Protein AF-A0A2M7ZB24-F1 (afdb_monomer_lite)

Sequence (92 aa):
MKSLKYLILVILVQTNFILSQTKVDKIDSLLTNAFRINEFNGVALVSAGGHVLLHKGYGFYDIERKKKVNVTIPFYIGSLAKQFTSMLIMML

Foldseek 3Di:
DVVVVVVVVVVVVVVVVVVPQDPLNVVVVVQQVCVVVVNDFFWDWDDDPNHTSDTAGDFAPDVVVRHTDGNPDDDDPPPVVVVVVVVVVVVD

Radius of gyration: 21.49 Å; chains: 1; bounding box: 44×61×42 Å

pLDDT: mean 90.61, std 11.0, range [60.81, 98.44]

Structure (mmCIF, N/CA/C/O backbone):
data_AF-A0A2M7ZB24-F1
#
_entry.id   AF-A0A2M7ZB24-F1
#
loop_
_atom_site.group_PDB
_atom_site.id
_atom_site.type_symbol
_atom_site.label_atom_id
_atom_site.label_alt_id
_atom_site.label_comp_id
_atom_site.label_asym_id
_atom_site.label_entity_id
_atom_site.label_seq_id
_atom_site.pdbx_PDB_ins_code
_atom_site.Cartn_x
_atom_site.Cartn_y
_atom_site.Cartn_z
_atom_site.occupancy
_atom_site.B_iso_or_equiv
_atom_site.auth_seq_id
_atom_site.auth_comp_id
_atom_site.auth_asym_id
_atom_site.auth_atom_id
_atom_site.pdbx_PDB_model_num
ATOM 1 N N . MET A 1 1 ? -30.471 30.097 29.385 1.00 60.81 1 MET A N 1
ATOM 2 C CA . MET A 1 1 ? -30.565 28.624 29.575 1.00 60.81 1 MET A CA 1
ATOM 3 C C . MET A 1 1 ? -30.959 27.846 28.315 1.00 60.81 1 MET A C 1
ATOM 5 O O . MET A 1 1 ? -30.461 26.743 28.149 1.00 60.81 1 MET A O 1
ATOM 9 N N . LYS A 1 2 ? -31.820 28.364 27.420 1.00 62.88 2 LYS A N 1
ATOM 10 C CA . LYS A 1 2 ? -32.188 27.656 26.172 1.00 62.88 2 LYS A CA 1
ATOM 11 C C . LYS A 1 2 ? -31.021 27.545 25.172 1.00 62.88 2 LYS A C 1
ATOM 13 O O . LYS A 1 2 ? -30.807 26.473 24.628 1.00 62.88 2 LYS A O 1
ATOM 18 N N . SER A 1 3 ? -30.214 28.599 25.013 1.00 67.81 3 SER A N 1
ATOM 19 C CA . SER A 1 3 ? -29.010 28.599 24.157 1.00 67.81 3 SER A CA 1
ATOM 20 C C . SER A 1 3 ? -27.954 27.566 24.576 1.00 67.81 3 SER A C 1
ATOM 22 O O . SER A 1 3 ? -27.365 26.911 23.724 1.00 67.81 3 SER A O 1
ATOM 24 N N . LEU A 1 4 ? -27.777 27.351 25.885 1.00 80.50 4 LEU A N 1
ATOM 25 C CA . LEU A 1 4 ? -26.853 26.348 26.430 1.00 80.50 4 LEU A CA 1
ATOM 26 C C . LEU A 1 4 ? -27.290 24.908 26.102 1.00 80.50 4 LEU A C 1
ATOM 28 O O . LEU A 1 4 ? -26.450 24.052 25.843 1.00 80.50 4 LEU A O 1
ATOM 32 N N . LYS A 1 5 ? -28.606 24.650 26.050 1.00 78.62 5 LYS A N 1
ATOM 33 C CA . LYS A 1 5 ? -29.152 23.344 25.644 1.00 78.62 5 LYS A CA 1
ATOM 34 C C . LYS A 1 5 ? -28.888 23.044 24.168 1.00 78.62 5 LYS A C 1
ATOM 36 O O . LYS A 1 5 ? -28.528 21.918 23.846 1.00 78.62 5 LYS A O 1
ATOM 41 N N . TYR A 1 6 ? -29.015 24.040 23.289 1.00 84.25 6 TYR A N 1
ATOM 42 C CA . TYR A 1 6 ? -28.694 23.872 21.867 1.00 84.25 6 TYR A CA 1
ATOM 43 C C . TYR A 1 6 ? -27.195 23.639 21.638 1.00 84.25 6 TYR A C 1
ATOM 45 O O . TYR A 1 6 ? -26.833 22.805 20.815 1.00 84.25 6 TYR A O 1
ATOM 53 N N . LEU A 1 7 ? -26.326 24.294 22.416 1.00 84.38 7 LEU A N 1
ATOM 54 C CA . LEU A 1 7 ? -24.880 24.065 22.358 1.00 84.38 7 LEU A CA 1
ATOM 55 C C . LEU A 1 7 ? -24.504 22.633 22.783 1.00 84.38 7 LEU A C 1
ATOM 57 O O . LEU A 1 7 ? -23.733 21.969 22.097 1.00 84.38 7 LEU A O 1
ATOM 61 N N . ILE A 1 8 ? -25.100 22.132 23.870 1.00 85.69 8 ILE A N 1
ATOM 62 C CA . ILE A 1 8 ? -24.918 20.744 24.328 1.00 85.69 8 ILE A CA 1
ATOM 63 C C . ILE A 1 8 ? -25.414 19.739 23.281 1.00 85.69 8 ILE A C 1
ATOM 65 O O . ILE A 1 8 ? -24.745 18.738 23.032 1.00 85.69 8 ILE A O 1
ATOM 69 N N . LEU A 1 9 ? -26.550 20.016 22.635 1.00 82.69 9 LEU A N 1
ATOM 70 C CA . LEU A 1 9 ? -27.094 19.161 21.580 1.00 82.69 9 LEU A CA 1
ATOM 71 C C . LEU A 1 9 ? -26.141 19.069 20.379 1.00 82.69 9 LEU A C 1
ATOM 73 O O . LEU A 1 9 ? -25.891 17.976 19.883 1.00 82.69 9 LEU A O 1
ATOM 77 N N . VAL A 1 10 ? -25.560 20.193 19.947 1.00 83.88 10 VAL A N 1
ATOM 78 C CA . VAL A 1 10 ? -24.581 20.221 18.846 1.00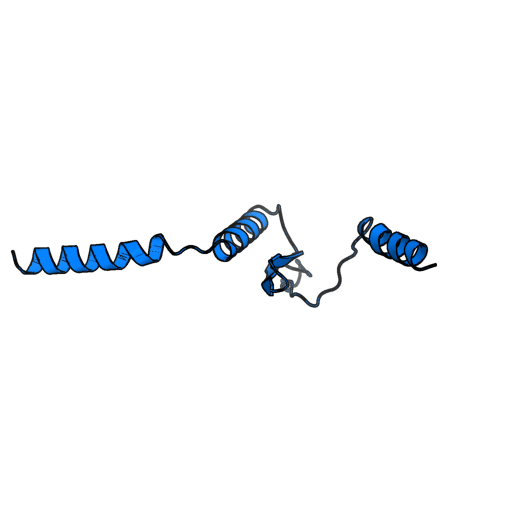 83.88 10 VAL A CA 1
ATOM 79 C C . VAL A 1 10 ? -23.327 19.416 19.193 1.00 83.88 10 VAL A C 1
ATOM 81 O O . VAL A 1 10 ? -22.855 18.643 18.362 1.00 83.88 10 VAL A O 1
ATOM 84 N N . ILE A 1 11 ? -22.820 19.533 20.424 1.00 81.88 11 ILE A N 1
ATOM 85 C CA . ILE A 1 11 ? -21.649 18.771 20.888 1.00 81.88 11 ILE A CA 1
ATOM 86 C C . ILE A 1 11 ? -21.946 17.262 20.919 1.00 81.88 11 ILE A C 1
ATOM 88 O O . ILE A 1 11 ? -21.116 16.470 20.480 1.00 81.88 11 ILE A O 1
ATOM 92 N N . LEU A 1 12 ? -23.139 16.854 21.362 1.00 76.06 12 LEU A N 1
ATOM 93 C CA . LEU A 1 12 ? -23.564 15.446 21.396 1.00 76.06 12 LEU A CA 1
ATOM 94 C C . LEU A 1 12 ? -23.714 14.817 20.003 1.00 76.06 12 LEU A C 1
ATOM 96 O O . LEU A 1 12 ? -23.473 13.624 19.843 1.00 76.06 12 LEU A O 1
ATOM 100 N N . VAL A 1 13 ? -24.091 15.588 18.980 1.00 75.44 13 VAL A N 1
ATOM 101 C CA . VAL A 1 13 ? -24.153 15.069 17.601 1.00 75.44 13 VAL A CA 1
ATOM 102 C C . VAL A 1 13 ? -22.746 14.869 17.020 1.00 75.44 13 VAL A C 1
ATOM 104 O O . VAL A 1 13 ? -22.516 13.907 16.290 1.00 75.44 13 VAL A O 1
ATOM 107 N N . GLN A 1 14 ? -21.781 15.718 17.388 1.00 68.44 14 GLN A N 1
ATOM 108 C CA . GLN A 1 14 ? -20.408 15.680 16.862 1.00 68.44 14 GLN A CA 1
ATOM 109 C C . GLN A 1 14 ? -19.595 14.468 17.355 1.00 68.44 14 GLN A C 1
ATOM 111 O O 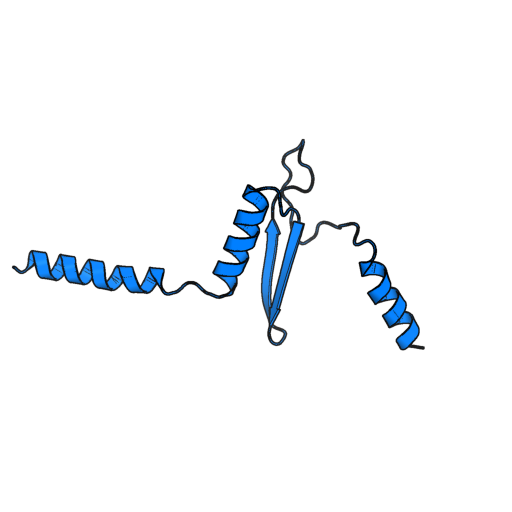. GLN A 1 14 ? -18.739 13.964 16.628 1.00 68.44 14 GLN A O 1
ATOM 116 N N . THR A 1 15 ? -19.864 13.951 18.558 1.00 67.31 15 THR A N 1
ATOM 117 C CA . THR A 1 15 ? -19.100 12.824 19.131 1.00 67.31 15 THR A CA 1
ATOM 118 C C . THR A 1 15 ? -19.319 11.503 18.390 1.00 67.31 15 THR A C 1
ATOM 120 O O . THR A 1 15 ? -18.394 10.695 18.301 1.00 67.31 15 THR A O 1
ATOM 123 N N . ASN A 1 16 ? -20.498 11.296 17.796 1.00 61.91 16 ASN A N 1
ATOM 124 C CA . ASN A 1 16 ? -20.824 10.068 17.061 1.00 61.91 16 ASN A CA 1
ATOM 125 C C . ASN A 1 16 ? -19.979 9.892 15.788 1.00 61.91 16 ASN A C 1
ATOM 127 O O . ASN A 1 16 ? -19.644 8.768 15.422 1.00 61.91 16 ASN A O 1
ATOM 131 N N . PHE A 1 17 ? -19.579 10.991 15.142 1.00 61.72 17 PHE A N 1
ATOM 132 C CA . PHE A 1 17 ? -18.741 10.942 13.941 1.00 61.72 17 PHE A CA 1
ATOM 133 C C . PHE A 1 17 ? -17.304 10.494 14.242 1.00 61.72 17 PHE A C 1
ATOM 135 O O . PHE A 1 17 ? -16.712 9.756 13.458 1.00 61.72 17 PHE A O 1
ATOM 142 N N . ILE A 1 18 ? -16.752 10.893 15.392 1.00 62.44 18 ILE A N 1
ATOM 143 C CA . ILE A 1 18 ? -15.365 10.585 15.781 1.00 62.44 18 ILE A CA 1
ATOM 144 C C . ILE A 1 18 ? -15.203 9.093 16.127 1.00 62.44 18 ILE A C 1
ATOM 146 O O . ILE A 1 18 ? -14.167 8.492 15.849 1.00 62.44 18 ILE A O 1
ATOM 150 N N . LEU A 1 19 ? -16.242 8.471 16.689 1.00 61.44 19 LEU A N 1
ATOM 151 C CA . LEU A 1 19 ? -16.252 7.055 17.080 1.00 61.44 19 LEU A CA 1
ATOM 152 C C . LEU A 1 19 ? -16.517 6.084 15.913 1.00 61.44 19 LEU A C 1
ATOM 154 O O . LEU A 1 19 ? -16.341 4.879 16.079 1.00 61.44 19 LEU A O 1
ATOM 158 N N . SER A 1 20 ? -16.890 6.580 14.728 1.00 61.84 20 SER A N 1
ATOM 159 C CA . SER A 1 20 ? -17.285 5.757 13.573 1.00 61.84 20 SER A CA 1
ATOM 160 C C . SER A 1 20 ? -16.114 5.251 12.709 1.00 61.84 20 SER A C 1
ATOM 162 O O . SER A 1 20 ? -16.344 4.747 11.609 1.00 61.84 20 SER A O 1
ATOM 164 N N . GLN A 1 21 ? -14.859 5.374 13.155 1.00 70.06 21 GLN A N 1
ATOM 165 C CA . GLN A 1 21 ? -13.708 4.959 12.346 1.00 70.06 21 GLN A CA 1
ATOM 166 C C . GLN A 1 21 ? -13.743 3.450 12.064 1.00 70.06 21 GLN A C 1
ATOM 168 O O . GLN A 1 21 ? -13.620 2.622 12.975 1.00 70.06 21 GLN A O 1
ATOM 173 N N . THR A 1 22 ? -13.885 3.077 10.794 1.00 86.56 22 THR A N 1
ATOM 174 C CA . THR A 1 22 ? -13.933 1.673 10.389 1.00 86.56 22 THR A CA 1
ATOM 175 C C . THR A 1 22 ? -12.539 1.041 10.462 1.00 86.56 22 THR A C 1
ATOM 177 O O . THR A 1 22 ? -11.510 1.723 10.487 1.00 86.56 22 THR A O 1
ATOM 180 N N . LYS A 1 23 ? -12.465 -0.299 10.483 1.00 88.44 23 LYS A N 1
ATOM 181 C CA . LYS A 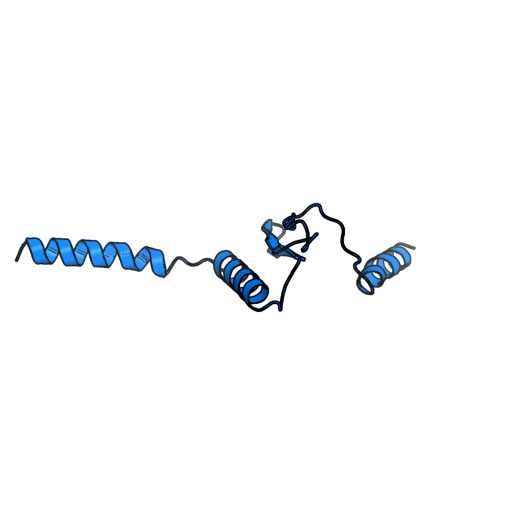1 23 ? -11.174 -1.011 10.384 1.00 88.44 23 LYS A CA 1
ATOM 182 C C . LYS A 1 23 ? -10.401 -0.610 9.121 1.00 88.44 23 LYS A C 1
ATOM 184 O O . LYS A 1 23 ? -9.179 -0.524 9.168 1.00 88.44 23 LYS A O 1
ATOM 189 N N . VAL A 1 24 ? -11.112 -0.344 8.025 1.00 93.00 24 VAL A N 1
ATOM 190 C CA . VAL A 1 24 ? -10.528 0.088 6.750 1.00 93.00 24 VAL A CA 1
ATOM 191 C C . VAL A 1 24 ? -9.893 1.467 6.884 1.00 93.00 24 VAL A C 1
ATOM 193 O O . VAL A 1 24 ? -8.743 1.630 6.490 1.00 93.00 24 VAL A O 1
ATOM 196 N N . ASP A 1 25 ? -10.580 2.417 7.522 1.00 93.94 25 ASP A N 1
ATOM 197 C CA . ASP A 1 25 ? -10.055 3.773 7.739 1.00 93.94 25 ASP A CA 1
ATOM 198 C C . ASP A 1 25 ? -8.766 3.760 8.568 1.00 93.94 25 ASP A C 1
ATOM 200 O O . ASP A 1 25 ? -7.823 4.502 8.289 1.00 93.94 25 ASP A O 1
ATOM 204 N N . LYS A 1 26 ? -8.688 2.876 9.571 1.00 94.44 26 LYS A N 1
ATOM 205 C CA . LYS A 1 26 ? -7.473 2.698 10.380 1.00 94.44 26 LYS A CA 1
ATOM 206 C C . LYS A 1 26 ? -6.311 2.150 9.555 1.00 94.44 26 LYS A C 1
ATOM 208 O O . LYS A 1 26 ? -5.192 2.635 9.701 1.00 94.44 26 LYS A O 1
ATOM 213 N N . ILE A 1 27 ? -6.565 1.171 8.683 1.00 95.94 27 ILE A N 1
ATOM 214 C CA . ILE A 1 27 ? -5.540 0.619 7.785 1.00 95.94 27 ILE A CA 1
ATOM 215 C C . ILE A 1 27 ? -5.083 1.682 6.782 1.00 95.94 27 ILE A C 1
ATOM 217 O O . ILE A 1 27 ? -3.881 1.865 6.595 1.00 95.94 27 ILE A O 1
ATOM 221 N N . ASP A 1 28 ? -6.016 2.416 6.174 1.00 97.12 28 ASP A N 1
ATOM 222 C CA . ASP A 1 28 ? -5.683 3.478 5.226 1.00 97.12 28 ASP A CA 1
ATOM 223 C C . ASP A 1 28 ? -4.850 4.581 5.889 1.00 97.12 28 ASP A C 1
ATOM 225 O O . ASP A 1 28 ? -3.836 5.019 5.339 1.00 97.12 28 ASP A O 1
ATOM 229 N N . SER A 1 29 ? -5.222 4.988 7.106 1.00 96.69 29 SER A N 1
ATOM 230 C CA . SER A 1 29 ? -4.454 5.958 7.886 1.00 96.69 29 SER A CA 1
ATOM 231 C C . SER A 1 29 ? -3.061 5.441 8.237 1.00 96.69 29 SER A C 1
ATOM 233 O O . SER A 1 29 ? -2.108 6.218 8.181 1.00 96.69 29 SER A O 1
ATOM 235 N N . LEU A 1 30 ? -2.920 4.161 8.594 1.00 97.19 30 LEU A N 1
ATOM 236 C CA . LEU A 1 30 ? -1.625 3.550 8.896 1.00 97.19 30 LEU A CA 1
ATOM 237 C C . LEU A 1 30 ? -0.708 3.595 7.673 1.00 97.19 30 LEU A C 1
ATOM 239 O O . LEU A 1 30 ? 0.406 4.098 7.774 1.00 97.19 30 LEU A O 1
ATOM 243 N N . LEU A 1 31 ? -1.186 3.141 6.514 1.00 98.12 31 LEU A N 1
ATOM 244 C CA . LEU A 1 31 ? -0.400 3.116 5.275 1.00 98.12 31 LEU A CA 1
ATOM 245 C C . LEU A 1 31 ? -0.085 4.525 4.762 1.00 98.12 31 LEU A C 1
ATOM 247 O O . LEU A 1 31 ? 1.014 4.785 4.274 1.00 98.12 31 LEU A O 1
ATOM 251 N N . THR A 1 32 ? -1.021 5.462 4.930 1.00 97.88 32 THR A N 1
ATOM 252 C CA . THR A 1 32 ? -0.796 6.880 4.622 1.00 97.88 32 THR A CA 1
ATOM 253 C C . THR A 1 32 ? 0.307 7.462 5.504 1.00 97.88 32 THR A C 1
ATOM 255 O O . THR A 1 32 ? 1.191 8.155 5.003 1.00 97.88 32 THR A O 1
ATOM 258 N N . ASN A 1 33 ? 0.291 7.170 6.805 1.00 98.00 33 ASN A N 1
ATOM 259 C CA . ASN A 1 33 ? 1.323 7.631 7.729 1.00 98.00 33 ASN A CA 1
ATOM 260 C C . ASN A 1 33 ? 2.673 6.964 7.449 1.00 98.00 33 ASN A C 1
ATOM 262 O O . ASN A 1 33 ? 3.673 7.672 7.407 1.00 98.00 33 ASN A O 1
ATOM 266 N N . ALA A 1 34 ? 2.695 5.659 7.166 1.00 98.31 34 ALA A N 1
ATOM 267 C CA . ALA A 1 34 ? 3.898 4.929 6.769 1.00 98.31 34 ALA A CA 1
ATOM 268 C C . ALA A 1 34 ? 4.533 5.527 5.502 1.00 98.31 34 ALA A C 1
ATOM 270 O O . ALA A 1 34 ? 5.745 5.722 5.445 1.00 98.31 34 ALA A O 1
ATOM 271 N N . PHE A 1 35 ? 3.722 5.925 4.515 1.00 97.44 35 PHE A N 1
ATOM 272 C CA . PHE A 1 35 ? 4.224 6.666 3.357 1.00 97.44 35 PHE A CA 1
ATOM 273 C C . PHE A 1 35 ? 4.822 8.024 3.744 1.00 97.44 35 PHE A C 1
ATOM 275 O O . PHE A 1 35 ? 5.898 8.375 3.266 1.00 97.44 35 PHE A O 1
ATOM 282 N N . ARG A 1 36 ? 4.180 8.782 4.644 1.00 97.06 36 ARG A N 1
ATOM 283 C CA . ARG A 1 36 ? 4.695 10.092 5.094 1.00 97.06 36 ARG A CA 1
ATOM 284 C C . ARG A 1 36 ? 6.059 10.006 5.777 1.00 97.06 36 ARG A C 1
ATOM 286 O O . ARG A 1 36 ? 6.813 10.971 5.697 1.00 97.06 36 ARG A O 1
ATOM 293 N N . ILE A 1 37 ? 6.362 8.889 6.434 1.00 97.56 37 ILE A N 1
ATOM 294 C CA . ILE A 1 37 ? 7.662 8.633 7.072 1.00 97.56 37 ILE A CA 1
ATOM 295 C C . ILE A 1 37 ? 8.618 7.819 6.182 1.00 97.56 37 ILE A C 1
ATOM 297 O O . ILE A 1 37 ? 9.657 7.375 6.653 1.00 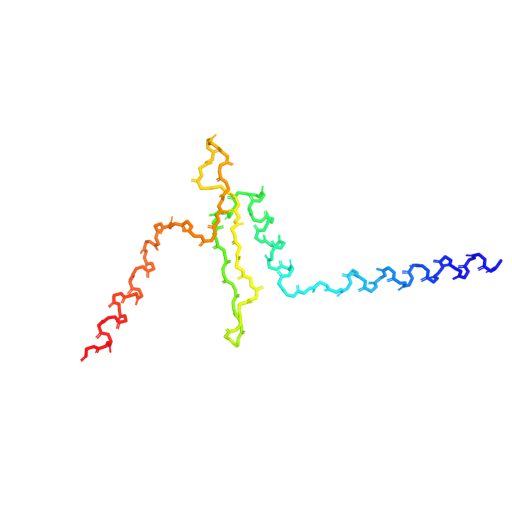97.56 37 ILE A O 1
ATOM 301 N N . ASN A 1 38 ? 8.304 7.670 4.889 1.00 96.06 38 ASN A N 1
ATOM 302 C CA . ASN A 1 38 ? 9.084 6.926 3.890 1.00 96.06 38 ASN A CA 1
ATOM 303 C C . ASN A 1 38 ? 9.268 5.425 4.187 1.00 96.06 38 ASN A C 1
ATOM 305 O O . ASN A 1 38 ? 10.149 4.790 3.614 1.00 96.06 38 ASN A O 1
ATOM 309 N N . GLU A 1 39 ? 8.423 4.837 5.032 1.00 97.25 39 GLU A N 1
ATOM 310 C CA . GLU A 1 39 ? 8.428 3.397 5.320 1.00 97.25 39 GLU A CA 1
ATOM 311 C C . GLU A 1 39 ? 7.574 2.588 4.334 1.00 97.25 39 GLU A C 1
ATOM 313 O O . GLU A 1 39 ? 7.684 1.365 4.272 1.00 97.25 39 GLU A O 1
ATOM 318 N N . PHE A 1 40 ? 6.721 3.247 3.544 1.00 97.06 40 PHE A N 1
ATOM 319 C CA . PHE A 1 40 ? 5.843 2.563 2.599 1.00 97.06 40 PHE A CA 1
ATOM 320 C C . PHE A 1 40 ? 5.670 3.321 1.282 1.00 97.06 40 PHE A C 1
ATOM 322 O O . PHE A 1 40 ? 5.358 4.504 1.277 1.00 97.06 40 PHE A O 1
ATOM 329 N N . ASN A 1 41 ? 5.804 2.630 0.150 1.00 96.38 41 ASN A N 1
ATOM 330 C CA . ASN A 1 41 ? 5.504 3.149 -1.186 1.00 96.38 41 ASN A CA 1
ATOM 331 C C . ASN A 1 41 ? 5.051 1.983 -2.074 1.00 96.38 41 ASN A C 1
ATOM 333 O O . ASN A 1 41 ? 5.844 1.083 -2.345 1.00 96.38 41 ASN A O 1
ATOM 337 N N . GLY A 1 42 ? 3.788 1.957 -2.502 1.00 95.81 42 GLY A N 1
ATOM 338 C CA . GLY A 1 42 ? 3.242 0.797 -3.208 1.00 95.81 42 GLY A CA 1
ATOM 339 C C . GLY A 1 42 ? 1.723 0.674 -3.140 1.00 95.81 42 GLY A C 1
ATOM 340 O O . GLY A 1 42 ? 1.014 1.641 -2.874 1.00 95.81 42 GLY A O 1
ATOM 341 N N . VAL A 1 43 ? 1.210 -0.524 -3.416 1.00 97.12 43 VAL A N 1
ATOM 342 C CA . VAL A 1 43 ? -0.228 -0.838 -3.422 1.00 97.12 43 VAL A CA 1
ATOM 343 C C . VAL A 1 43 ? -0.558 -1.776 -2.266 1.00 97.12 43 VAL A C 1
ATOM 345 O O . VAL A 1 43 ? 0.191 -2.713 -2.001 1.00 97.12 43 VAL A O 1
ATOM 348 N N . ALA A 1 44 ? -1.697 -1.553 -1.608 1.00 97.06 44 ALA A N 1
ATOM 349 C CA . ALA A 1 44 ? -2.252 -2.472 -0.620 1.00 97.06 44 ALA A CA 1
ATOM 350 C C . ALA A 1 44 ? -3.650 -2.949 -1.035 1.00 97.06 44 ALA A C 1
ATOM 352 O O . ALA A 1 44 ? -4.509 -2.146 -1.414 1.00 97.06 44 ALA A O 1
ATOM 353 N N . LEU A 1 45 ? -3.867 -4.263 -0.926 1.00 97.00 45 LEU A N 1
ATOM 354 C CA . LEU A 1 45 ? -5.156 -4.931 -1.088 1.00 97.00 45 LEU A CA 1
ATOM 355 C C . LEU A 1 45 ? -5.517 -5.616 0.237 1.00 97.00 45 LEU A C 1
ATOM 357 O O . LEU A 1 45 ? -4.761 -6.451 0.727 1.00 97.00 45 LEU A O 1
ATOM 361 N N . VAL A 1 46 ? -6.675 -5.286 0.804 1.00 96.19 46 VAL A N 1
ATOM 362 C CA . VAL A 1 46 ? -7.226 -5.937 1.999 1.00 96.19 46 VAL A CA 1
ATOM 363 C C . VAL A 1 46 ? -8.565 -6.541 1.628 1.00 96.19 46 VAL A C 1
ATOM 365 O O . VAL A 1 46 ? -9.440 -5.844 1.115 1.00 96.19 46 VAL A O 1
ATOM 368 N N . SER A 1 47 ? -8.739 -7.827 1.912 1.00 96.06 47 SER A N 1
ATOM 369 C CA . SER A 1 47 ? -10.009 -8.525 1.730 1.00 96.06 47 SER A CA 1
ATOM 370 C C . SER A 1 47 ? -10.370 -9.331 2.974 1.00 96.06 47 SER A C 1
ATOM 372 O O . SER A 1 47 ? -9.492 -9.791 3.704 1.00 96.06 47 SER A O 1
ATOM 374 N N . ALA A 1 48 ? -11.666 -9.473 3.237 1.00 93.81 48 ALA A N 1
ATOM 375 C CA . ALA A 1 48 ? -12.189 -10.337 4.289 1.00 93.81 48 ALA A CA 1
ATOM 376 C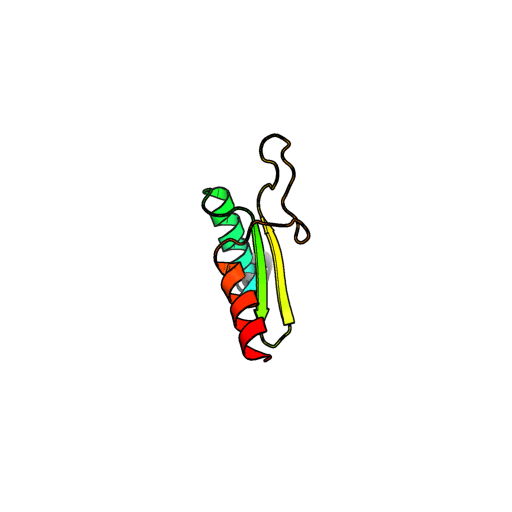 C . ALA A 1 48 ? -13.492 -10.981 3.820 1.00 93.81 48 ALA A C 1
ATOM 378 O O . ALA A 1 48 ? -14.348 -10.310 3.246 1.00 93.81 48 ALA A O 1
ATOM 379 N N . GLY A 1 49 ? -13.633 -12.290 4.048 1.00 94.81 49 GLY A N 1
ATOM 380 C CA . GLY A 1 49 ? -14.819 -13.035 3.616 1.00 94.81 49 GLY A CA 1
ATOM 381 C C . GLY A 1 49 ? -15.065 -12.973 2.104 1.00 94.81 49 GLY A C 1
ATOM 382 O O . GLY A 1 49 ? -16.210 -12.935 1.681 1.00 94.81 49 GLY A O 1
ATOM 383 N N . GLY A 1 50 ? -14.006 -12.881 1.290 1.00 94.88 50 GLY A N 1
ATOM 384 C CA . GLY A 1 50 ? -14.118 -12.744 -0.168 1.00 94.88 50 GLY A CA 1
ATOM 385 C C . GLY A 1 50 ? -14.479 -11.338 -0.664 1.00 94.88 50 GLY A C 1
ATOM 386 O O . GLY A 1 50 ? -14.486 -11.104 -1.869 1.00 94.88 50 GLY A O 1
ATOM 387 N N . HIS A 1 51 ? -14.722 -10.380 0.234 1.00 94.69 51 HIS A N 1
ATOM 388 C CA . HIS A 1 51 ? -14.999 -8.993 -0.128 1.00 94.69 51 HIS A CA 1
ATOM 389 C C . HIS A 1 51 ? -13.739 -8.139 -0.031 1.00 94.69 51 HIS A C 1
ATOM 391 O O . HIS A 1 51 ? -13.019 -8.182 0.968 1.00 94.69 51 HIS A O 1
ATOM 397 N N . VAL A 1 52 ? -13.483 -7.334 -1.062 1.00 95.81 52 VAL A N 1
ATOM 398 C CA . VAL A 1 52 ? -12.400 -6.345 -1.051 1.00 95.81 52 VAL A CA 1
ATOM 399 C C . VAL A 1 52 ? -12.820 -5.169 -0.176 1.00 95.81 52 VAL A C 1
ATOM 401 O O . VAL A 1 52 ? -13.804 -4.493 -0.457 1.00 95.81 52 VAL A O 1
ATOM 404 N N . LEU A 1 53 ? -12.059 -4.938 0.890 1.00 95.00 53 LEU A N 1
ATOM 405 C CA . LEU A 1 53 ? -12.269 -3.860 1.853 1.00 95.00 53 LEU A CA 1
ATOM 406 C C . LEU A 1 53 ? -11.399 -2.633 1.546 1.00 95.00 53 LEU A C 1
ATOM 408 O O . LEU A 1 53 ? -11.796 -1.511 1.835 1.00 95.00 53 LEU A O 1
ATOM 412 N N . LEU A 1 54 ? -10.212 -2.842 0.969 1.00 96.88 54 LEU A N 1
ATOM 413 C CA . LEU A 1 54 ? -9.282 -1.792 0.551 1.00 96.88 54 LEU A CA 1
ATOM 414 C C . LEU A 1 54 ? -8.547 -2.250 -0.708 1.00 96.88 54 LEU A C 1
ATOM 416 O O . LEU A 1 54 ? -8.061 -3.376 -0.748 1.00 96.88 54 LEU A O 1
ATOM 420 N N . HIS A 1 55 ? -8.417 -1.377 -1.704 1.00 97.44 55 HIS A N 1
ATOM 421 C CA . HIS A 1 55 ? -7.540 -1.585 -2.856 1.00 97.44 55 HIS A CA 1
ATOM 422 C C . HIS A 1 55 ? -7.014 -0.229 -3.323 1.00 97.44 55 HIS A C 1
ATOM 424 O O . HIS A 1 55 ? -7.717 0.515 -4.008 1.00 97.44 55 HIS A O 1
ATOM 430 N N . LYS A 1 56 ? -5.816 0.150 -2.871 1.00 97.81 56 LYS A N 1
ATOM 431 C CA . LYS A 1 56 ? -5.331 1.530 -3.009 1.00 97.81 56 LYS A CA 1
ATOM 432 C C . LYS A 1 56 ? -3.820 1.599 -3.207 1.00 97.81 56 LYS A C 1
ATOM 434 O O . LYS A 1 56 ? -3.070 0.823 -2.620 1.00 97.81 56 LYS A O 1
ATOM 439 N N . GLY A 1 57 ? -3.396 2.547 -4.042 1.00 97.50 57 GLY A N 1
ATOM 440 C CA . GLY A 1 57 ? -1.997 2.931 -4.226 1.00 97.50 57 GLY A CA 1
ATOM 441 C C . GLY A 1 57 ? -1.590 4.084 -3.306 1.00 97.50 57 GLY A C 1
ATOM 442 O O . GLY A 1 57 ? -2.366 5.015 -3.083 1.00 97.50 57 GLY A O 1
ATOM 443 N N . TYR A 1 58 ? -0.360 4.027 -2.809 1.00 97.75 58 TYR A N 1
ATOM 444 C CA . TYR A 1 58 ? 0.264 4.987 -1.907 1.00 97.75 58 TYR A CA 1
ATOM 445 C C . TYR A 1 58 ? 1.617 5.405 -2.482 1.00 97.75 58 TYR A C 1
ATOM 447 O O . TYR A 1 58 ? 2.395 4.563 -2.928 1.00 97.75 58 TYR A O 1
ATOM 455 N N . GLY A 1 59 ? 1.891 6.709 -2.463 1.00 96.25 59 GLY A N 1
ATOM 456 C CA . GLY A 1 59 ? 3.147 7.279 -2.945 1.00 96.25 59 GLY A CA 1
ATOM 457 C C . GLY A 1 59 ? 3.281 7.358 -4.468 1.00 96.25 59 GLY A C 1
ATOM 458 O O . GLY A 1 59 ? 2.317 7.681 -5.170 1.00 96.25 59 GLY A O 1
ATOM 459 N N . PHE A 1 60 ? 4.494 7.139 -4.980 1.00 96.62 60 PHE A N 1
ATOM 460 C CA . PHE A 1 60 ? 4.897 7.412 -6.363 1.00 96.62 60 PHE A CA 1
ATOM 461 C C . PHE A 1 60 ? 5.608 6.214 -7.008 1.00 96.62 60 PHE A C 1
ATOM 463 O O . PHE A 1 60 ? 6.488 5.611 -6.399 1.00 96.62 60 PHE A O 1
ATOM 470 N N . TYR A 1 61 ? 5.257 5.890 -8.256 1.00 94.75 61 TYR A N 1
ATOM 471 C CA . TYR A 1 61 ? 6.007 4.908 -9.058 1.00 94.75 61 TYR A CA 1
ATOM 472 C C . TYR A 1 61 ? 7.141 5.558 -9.859 1.00 94.75 61 TYR A C 1
ATOM 474 O O . TYR A 1 61 ? 8.067 4.879 -10.284 1.00 94.75 61 TYR A O 1
ATOM 482 N N . ASP A 1 62 ? 7.063 6.875 -10.059 1.00 95.00 62 ASP A N 1
ATOM 483 C CA . ASP A 1 62 ? 8.132 7.701 -10.610 1.00 95.00 62 ASP A CA 1
ATOM 484 C C . ASP A 1 62 ? 8.249 8.938 -9.714 1.00 95.00 62 ASP A C 1
ATOM 486 O O . ASP A 1 62 ? 7.391 9.828 -9.744 1.00 95.00 62 ASP A O 1
ATOM 490 N N . ILE A 1 63 ? 9.266 8.938 -8.851 1.00 92.06 63 ILE A N 1
ATOM 491 C CA . ILE A 1 63 ? 9.486 9.986 -7.847 1.00 92.06 6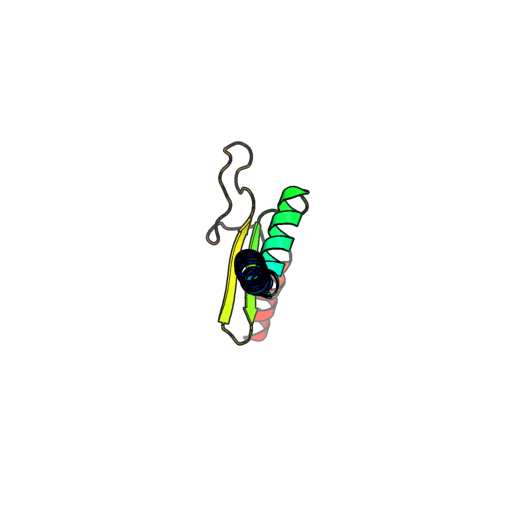3 ILE A CA 1
ATOM 492 C C . ILE A 1 63 ? 9.887 11.296 -8.532 1.00 92.06 63 ILE A C 1
ATOM 494 O O . ILE A 1 63 ? 9.335 12.347 -8.208 1.00 92.06 63 ILE A O 1
ATOM 498 N N . GLU A 1 64 ? 10.789 11.231 -9.515 1.00 95.88 64 GLU A N 1
ATOM 499 C CA . GLU A 1 64 ? 11.304 12.401 -10.235 1.00 95.88 64 GLU A CA 1
ATOM 500 C C . GLU A 1 64 ? 10.185 13.141 -10.967 1.00 95.88 64 GLU A C 1
ATOM 502 O O . GLU A 1 64 ? 10.058 14.363 -10.873 1.00 95.88 64 GLU A O 1
ATOM 507 N N . ARG A 1 65 ? 9.312 12.391 -11.646 1.00 96.06 65 ARG A N 1
ATOM 508 C CA . ARG A 1 65 ? 8.167 12.943 -12.380 1.00 96.06 65 ARG A CA 1
ATOM 509 C C . ARG A 1 65 ? 6.906 13.072 -11.525 1.00 96.06 65 ARG A C 1
ATOM 511 O O . ARG A 1 65 ? 5.854 13.423 -12.058 1.00 96.06 65 ARG A O 1
ATOM 518 N N . LYS A 1 66 ? 6.985 12.783 -10.220 1.00 94.31 66 LYS A N 1
ATOM 519 C CA . LYS A 1 66 ? 5.870 12.819 -9.255 1.00 94.31 66 LYS A CA 1
ATOM 520 C C . LYS A 1 66 ? 4.633 12.037 -9.716 1.00 94.31 66 LYS A C 1
ATOM 522 O O . LYS A 1 66 ? 3.494 12.438 -9.455 1.00 94.31 66 LYS A O 1
ATOM 527 N N . LYS A 1 67 ? 4.825 10.905 -10.398 1.00 96.38 67 LYS A N 1
ATOM 528 C CA . LYS A 1 67 ? 3.712 10.080 -10.883 1.00 96.38 67 LYS A CA 1
ATOM 529 C C . LYS A 1 67 ? 3.255 9.127 -9.785 1.00 96.38 67 LYS A C 1
ATOM 531 O O . LYS A 1 67 ? 4.027 8.301 -9.299 1.00 96.38 67 LYS A O 1
ATOM 536 N N . LYS A 1 68 ? 1.994 9.267 -9.377 1.00 96.38 68 LYS A N 1
ATOM 537 C CA . LYS A 1 68 ? 1.408 8.520 -8.255 1.00 96.38 68 LYS A CA 1
ATOM 538 C C . LYS A 1 68 ? 1.204 7.048 -8.583 1.00 96.38 68 LYS A C 1
ATOM 540 O O . LYS A 1 68 ? 0.780 6.722 -9.692 1.00 96.38 68 LYS A O 1
ATOM 545 N N . VAL A 1 69 ? 1.446 6.183 -7.600 1.00 96.62 69 VAL A N 1
ATOM 546 C CA . VAL A 1 69 ? 1.099 4.759 -7.690 1.00 96.62 69 VAL A CA 1
ATOM 547 C C . VAL A 1 69 ? -0.410 4.610 -7.894 1.00 96.62 69 VAL A C 1
ATOM 549 O O . VAL A 1 69 ? -1.207 5.290 -7.248 1.00 96.62 69 VAL A O 1
ATOM 552 N N . ASN A 1 70 ? -0.804 3.685 -8.765 1.00 95.25 70 ASN A N 1
ATOM 553 C CA . ASN A 1 70 ? -2.172 3.187 -8.848 1.00 95.25 70 ASN A CA 1
ATOM 554 C C . ASN A 1 70 ? -2.167 1.650 -8.812 1.00 95.25 70 ASN A C 1
ATOM 556 O O . ASN A 1 70 ? -1.117 1.022 -8.939 1.00 95.25 70 ASN A O 1
ATOM 560 N N . VAL A 1 71 ? -3.346 1.054 -8.651 1.00 96.88 71 VAL A N 1
ATOM 561 C CA . VAL A 1 71 ? -3.528 -0.395 -8.452 1.00 96.88 71 VAL A CA 1
ATOM 562 C C . VAL A 1 71 ? -3.164 -1.271 -9.658 1.00 96.88 71 VAL A C 1
ATOM 564 O O . VAL A 1 71 ? -3.070 -2.483 -9.521 1.00 96.88 71 VAL A O 1
ATOM 567 N N . THR A 1 72 ? -2.965 -0.680 -10.836 1.00 95.88 72 THR A N 1
ATOM 568 C CA . THR A 1 72 ? -2.647 -1.404 -12.080 1.00 95.88 72 THR A CA 1
ATOM 569 C C . THR A 1 72 ? -1.157 -1.416 -12.409 1.00 95.88 72 THR A C 1
ATOM 571 O O . THR A 1 72 ? -0.743 -2.064 -13.368 1.00 95.88 72 THR A O 1
ATOM 574 N N . ILE A 1 73 ? -0.336 -0.696 -11.639 1.00 93.56 73 ILE A N 1
ATOM 575 C CA . ILE A 1 73 ? 1.101 -0.608 -11.900 1.00 93.56 73 ILE A CA 1
ATOM 576 C C . ILE A 1 73 ? 1.780 -1.928 -11.516 1.00 93.56 73 ILE A C 1
ATOM 578 O O . ILE A 1 73 ? 1.585 -2.397 -10.393 1.00 93.56 73 ILE A O 1
ATOM 582 N N . PRO A 1 74 ? 2.596 -2.521 -12.408 1.00 92.75 74 PRO A N 1
ATOM 583 C CA . PRO A 1 74 ? 3.344 -3.728 -12.091 1.00 92.75 74 PRO A CA 1
ATOM 584 C C . PRO A 1 74 ? 4.502 -3.429 -11.130 1.00 92.75 74 PRO A C 1
ATOM 586 O O . PRO A 1 74 ? 5.181 -2.410 -11.246 1.00 92.75 74 PRO A O 1
ATOM 589 N N . PHE A 1 75 ? 4.759 -4.363 -10.215 1.00 92.88 75 PHE A N 1
ATOM 590 C CA . PHE A 1 75 ? 5.897 -4.337 -9.295 1.00 92.88 75 PHE A CA 1
ATOM 591 C C . PHE A 1 75 ? 6.733 -5.605 -9.462 1.00 92.88 75 PHE A C 1
ATOM 593 O O . PHE A 1 75 ? 6.201 -6.685 -9.725 1.00 92.88 75 PHE A O 1
ATOM 600 N N . TYR A 1 76 ? 8.045 -5.499 -9.257 1.00 94.19 76 TYR A N 1
ATOM 601 C CA . TYR A 1 76 ? 8.903 -6.674 -9.137 1.00 94.19 76 TYR A CA 1
ATOM 602 C C . TYR A 1 76 ? 8.655 -7.346 -7.783 1.00 94.19 76 TYR A C 1
ATOM 604 O O . TYR A 1 76 ? 9.068 -6.844 -6.742 1.00 94.19 76 TYR A O 1
ATOM 612 N N . ILE A 1 77 ? 7.969 -8.490 -7.798 1.00 94.19 77 ILE A N 1
ATOM 613 C CA . ILE A 1 77 ? 7.497 -9.170 -6.578 1.00 94.19 77 ILE A CA 1
ATOM 614 C C . ILE A 1 77 ? 8.545 -10.082 -5.909 1.00 94.19 77 ILE A C 1
ATOM 616 O O . ILE A 1 77 ? 8.294 -10.650 -4.846 1.00 94.19 77 ILE A O 1
ATOM 620 N N . GLY A 1 78 ? 9.725 -10.242 -6.518 1.00 96.12 78 GLY A N 1
ATOM 621 C CA . GLY A 1 78 ? 10.854 -10.980 -5.946 1.00 96.12 78 GLY A CA 1
ATOM 622 C C . GLY A 1 78 ? 10.486 -12.391 -5.473 1.00 96.12 78 GLY A C 1
ATOM 623 O O . GLY A 1 78 ? 9.899 -13.181 -6.211 1.00 96.12 78 GLY A O 1
ATOM 624 N N . SER A 1 79 ? 10.819 -12.718 -4.222 1.00 97.81 79 SER A N 1
ATOM 625 C CA . SER A 1 79 ? 10.577 -14.052 -3.653 1.00 97.81 79 SER A CA 1
ATOM 626 C C . SER A 1 79 ? 9.107 -14.476 -3.603 1.00 97.81 79 SER A C 1
ATOM 628 O O . SER A 1 79 ? 8.859 -15.677 -3.509 1.00 97.81 79 SER A O 1
ATOM 630 N N . LEU A 1 80 ? 8.144 -13.557 -3.743 1.00 96.25 80 LEU A N 1
ATOM 631 C CA . LEU A 1 80 ? 6.729 -13.922 -3.871 1.00 96.25 80 LEU A CA 1
ATOM 632 C C . LEU A 1 80 ? 6.455 -14.755 -5.132 1.00 96.25 80 LEU A C 1
ATOM 634 O O . LEU A 1 80 ? 5.529 -15.561 -5.127 1.00 96.25 80 LEU A O 1
ATOM 638 N N . ALA A 1 81 ? 7.298 -14.655 -6.169 1.00 97.75 81 ALA A N 1
ATOM 639 C CA . ALA A 1 81 ? 7.211 -15.501 -7.361 1.00 97.75 81 ALA A CA 1
ATOM 640 C C . ALA A 1 81 ? 7.227 -17.009 -7.029 1.00 97.75 81 ALA A C 1
ATOM 642 O O . ALA A 1 81 ? 6.587 -17.803 -7.714 1.00 97.75 81 ALA A O 1
ATOM 643 N N . LYS A 1 82 ? 7.889 -17.411 -5.932 1.00 98.06 82 LYS A N 1
ATOM 644 C CA . LYS A 1 82 ? 7.990 -18.818 -5.506 1.00 98.06 82 LYS A CA 1
ATOM 645 C C . LYS A 1 82 ? 6.641 -19.437 -5.135 1.00 98.06 82 LYS A C 1
ATOM 647 O O . LYS A 1 82 ? 6.475 -20.642 -5.301 1.00 98.06 82 LYS A O 1
ATOM 652 N N . GLN A 1 83 ? 5.684 -18.636 -4.660 1.00 98.00 83 GLN A N 1
ATOM 653 C CA . GLN A 1 83 ? 4.336 -19.123 -4.344 1.00 98.00 83 GLN A CA 1
ATOM 654 C C . GLN A 1 83 ? 3.629 -19.619 -5.610 1.00 98.00 83 GLN A C 1
ATOM 656 O O . GLN A 1 83 ? 3.037 -20.694 -5.610 1.00 98.00 83 GLN A O 1
ATOM 661 N N . PHE A 1 84 ? 3.780 -18.892 -6.721 1.00 97.25 84 PHE A N 1
ATOM 662 C CA . PHE A 1 84 ? 3.217 -19.278 -8.014 1.00 97.25 84 PHE A CA 1
ATOM 663 C C . PHE A 1 84 ? 3.872 -20.550 -8.557 1.00 97.25 84 PHE A C 1
ATOM 665 O O . PHE A 1 84 ? 3.171 -21.474 -8.952 1.00 97.25 84 PHE A O 1
ATOM 672 N N . THR A 1 85 ? 5.206 -20.644 -8.524 1.00 97.94 85 THR A N 1
ATOM 673 C CA . THR A 1 85 ? 5.912 -21.862 -8.958 1.00 97.94 85 THR A CA 1
ATOM 674 C C . THR A 1 85 ? 5.525 -23.078 -8.117 1.00 97.94 85 THR A C 1
ATOM 676 O O . THR A 1 85 ? 5.291 -24.146 -8.671 1.00 97.94 85 THR A O 1
ATOM 679 N N . SER A 1 86 ? 5.408 -22.920 -6.796 1.00 98.44 86 SER A N 1
ATOM 680 C CA . SER A 1 86 ? 4.991 -24.011 -5.904 1.00 98.44 86 SER A CA 1
ATOM 681 C C . SER A 1 86 ? 3.571 -24.480 -6.225 1.00 98.44 86 SER A C 1
ATOM 683 O O . SER A 1 86 ? 3.338 -25.680 -6.320 1.00 98.44 86 SER A O 1
ATOM 685 N N . MET A 1 87 ? 2.645 -23.547 -6.478 1.00 98.31 87 MET A N 1
ATOM 686 C CA . MET A 1 87 ? 1.280 -23.875 -6.900 1.00 98.31 87 MET A CA 1
ATOM 687 C C . MET A 1 87 ? 1.259 -24.665 -8.214 1.00 98.31 87 MET A C 1
ATOM 689 O O . MET A 1 87 ? 0.546 -25.656 -8.310 1.00 98.31 87 MET A O 1
ATOM 693 N N . LEU A 1 88 ? 2.061 -24.270 -9.209 1.00 98.25 88 LEU A N 1
ATOM 694 C CA . LEU A 1 88 ? 2.150 -25.002 -10.478 1.00 98.25 88 LEU A CA 1
ATOM 695 C C . LEU A 1 88 ? 2.615 -26.449 -10.279 1.00 98.25 88 LEU A C 1
ATOM 697 O O . LEU A 1 88 ? 2.084 -27.341 -10.927 1.00 98.25 88 LEU A O 1
ATOM 701 N N . ILE A 1 89 ? 3.567 -26.682 -9.370 1.00 98.31 89 ILE A N 1
ATOM 702 C CA . ILE A 1 89 ? 4.024 -28.036 -9.023 1.00 98.31 89 ILE A CA 1
ATOM 703 C C . ILE A 1 89 ? 2.908 -28.832 -8.333 1.00 98.31 89 ILE A C 1
ATOM 705 O O . ILE A 1 89 ? 2.742 -30.006 -8.628 1.00 98.31 89 ILE A O 1
ATOM 709 N N . MET A 1 90 ? 2.128 -28.209 -7.443 1.00 98.06 90 MET A N 1
ATOM 710 C CA . MET A 1 90 ? 1.025 -28.873 -6.729 1.00 98.06 90 MET A CA 1
ATOM 711 C C . MET A 1 90 ? -0.146 -29.291 -7.629 1.00 98.06 90 MET A C 1
ATOM 713 O O . MET A 1 90 ? -0.965 -30.102 -7.208 1.00 98.06 90 MET A O 1
ATOM 717 N N . MET A 1 91 ? -0.272 -28.703 -8.820 1.00 97.50 91 MET A N 1
ATOM 718 C CA . MET A 1 91 ? -1.329 -29.036 -9.782 1.00 97.50 91 MET A CA 1
ATOM 719 C C . MET A 1 91 ? -1.003 -30.258 -10.657 1.00 97.50 91 MET A C 1
ATOM 721 O O . MET A 1 91 ? -1.883 -30.689 -11.404 1.00 97.50 91 MET A O 1
ATOM 725 N N . LEU A 1 92 ? 0.236 -30.761 -10.612 1.00 91.88 92 LEU A N 1
ATOM 726 C CA . LEU A 1 92 ? 0.679 -31.969 -11.320 1.00 91.88 92 LEU A CA 1
ATOM 727 C C . LEU A 1 92 ? 0.244 -33.235 -10.574 1.00 91.88 92 LEU A C 1
ATOM 729 O O . LEU A 1 92 ? -0.115 -34.206 -11.275 1.00 91.88 92 LEU A O 1
#

Secondary structure (DSSP, 8-state):
-HHHHHHHHHHHHHHHHHTT--HHHHHHHHHHHHHHTTS--EEEEEEETTEEEEEEEESEEETTTTEEP-TT-----GGGHHHHHHHHHHT-